Protein AF-A0A2N2T912-F1 (afdb_monomer)

Secondary structure (DSSP, 8-state):
-B-GGGPPP--TGGGS-GGG-------PPSS-------HHHHHHTTB-GGGGG-HHHHHHT-

Sequence (62 aa):
MATLESLTFDNSFARLPEAYYSRVCPTAVPDPYLVCYSPEALALLDLDASEMTRQELIETLA

Mean predicted aligned error: 3.02 Å

Structure (mmCIF, N/CA/C/O backbone):
data_AF-A0A2N2T912-F1
#
_entry.id   AF-A0A2N2T912-F1
#
loop_
_atom_site.group_PDB
_atom_site.id
_atom_site.type_symbol
_atom_site.label_atom_id
_atom_site.label_alt_id
_atom_site.label_comp_id
_atom_site.label_asym_id
_atom_site.label_entity_id
_atom_site.label_seq_id
_atom_site.pdbx_PDB_ins_code
_atom_site.Cartn_x
_atom_site.Cartn_y
_atom_site.Cartn_z
_atom_site.occupancy
_atom_site.B_iso_or_equiv
_atom_site.auth_seq_id
_atom_site.auth_comp_id
_atom_site.auth_asym_id
_atom_site.auth_atom_id
_atom_site.pdbx_PDB_model_num
ATOM 1 N N . MET A 1 1 ? 1.834 10.924 13.199 1.00 76.81 1 MET A N 1
ATOM 2 C CA . MET A 1 1 ? 0.727 10.342 12.435 1.00 76.81 1 MET A CA 1
ATOM 3 C C . MET A 1 1 ? 0.282 11.350 11.397 1.00 76.81 1 MET A C 1
ATOM 5 O O . MET A 1 1 ? -0.171 12.439 11.741 1.00 76.81 1 MET A O 1
ATOM 9 N N . ALA A 1 2 ? 0.555 11.016 10.146 1.00 87.69 2 ALA A N 1
ATOM 10 C CA . ALA A 1 2 ? 0.187 11.718 8.934 1.00 87.69 2 ALA A CA 1
ATOM 11 C C . ALA A 1 2 ? -1.324 11.607 8.663 1.00 87.69 2 ALA A C 1
ATOM 13 O O . ALA A 1 2 ? -1.961 10.635 9.073 1.00 87.69 2 ALA A O 1
ATOM 14 N N . THR A 1 3 ? -1.871 12.584 7.935 1.00 92.75 3 THR A N 1
ATOM 15 C CA . THR A 1 3 ? -3.179 12.479 7.262 1.00 92.75 3 THR A CA 1
ATOM 16 C C . THR A 1 3 ? -2.991 11.932 5.848 1.00 92.75 3 THR A C 1
ATOM 18 O O . THR A 1 3 ? -1.871 11.941 5.320 1.00 92.75 3 THR A O 1
ATOM 21 N N . LEU A 1 4 ? -4.081 11.517 5.198 1.00 92.06 4 LEU A N 1
ATOM 22 C CA . LEU A 1 4 ? -4.049 10.985 3.829 1.00 92.06 4 LEU A CA 1
ATOM 23 C C . LEU A 1 4 ? -3.382 11.939 2.830 1.00 92.06 4 LEU A C 1
ATOM 25 O O . LEU A 1 4 ? -2.573 11.518 2.006 1.00 92.06 4 LEU A O 1
ATOM 29 N N . GLU A 1 5 ? -3.662 13.235 2.939 1.00 93.56 5 GLU A N 1
ATOM 30 C CA . GLU A 1 5 ? -3.177 14.273 2.025 1.00 93.56 5 GLU A CA 1
ATOM 31 C C . GLU A 1 5 ? -1.699 14.622 2.253 1.00 93.56 5 GLU A C 1
ATOM 33 O O . GLU A 1 5 ? -1.072 15.267 1.413 1.00 93.56 5 GLU A O 1
ATOM 38 N N . SER A 1 6 ? -1.133 14.202 3.388 1.00 94.31 6 SER A N 1
ATOM 39 C CA . SER A 1 6 ? 0.270 14.443 3.743 1.00 94.31 6 SER A CA 1
ATOM 40 C C . SER A 1 6 ? 1.204 13.278 3.391 1.00 94.31 6 SER A C 1
ATOM 42 O O . SER A 1 6 ? 2.423 13.396 3.545 1.00 94.31 6 SER A O 1
ATOM 44 N N . LEU A 1 7 ? 0.657 12.160 2.894 1.00 92.44 7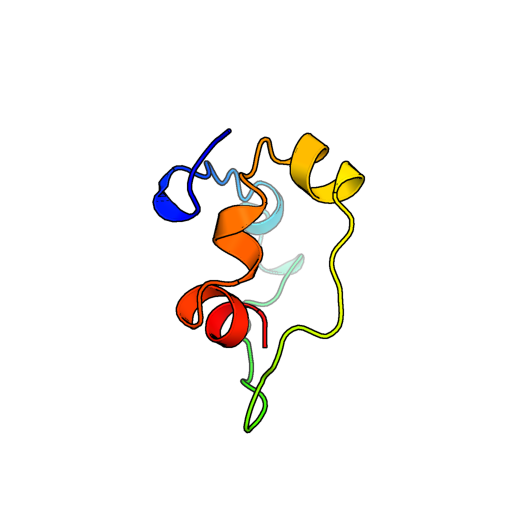 LEU A N 1
ATOM 45 C CA . LEU A 1 7 ? 1.447 11.007 2.469 1.00 92.44 7 LEU A CA 1
ATOM 46 C C . LEU A 1 7 ? 2.357 11.371 1.291 1.00 92.44 7 LEU A C 1
ATOM 48 O O . LEU A 1 7 ? 1.930 11.915 0.272 1.00 92.44 7 LEU A O 1
ATOM 52 N N . THR A 1 8 ? 3.639 11.037 1.423 1.00 94.12 8 THR A N 1
ATOM 53 C CA . THR A 1 8 ? 4.640 11.293 0.384 1.00 94.12 8 THR A CA 1
ATOM 54 C C . THR A 1 8 ? 4.837 10.042 -0.462 1.00 94.12 8 THR A C 1
ATOM 56 O O . THR A 1 8 ? 5.242 8.999 0.047 1.00 94.12 8 THR A O 1
ATOM 59 N N . PHE A 1 9 ? 4.597 10.154 -1.768 1.00 94.75 9 PHE A N 1
ATOM 60 C CA . PHE A 1 9 ? 4.767 9.053 -2.714 1.00 94.75 9 PHE A CA 1
ATOM 61 C C . PHE A 1 9 ? 6.054 9.212 -3.523 1.00 94.75 9 PHE A C 1
ATOM 63 O O . PHE A 1 9 ? 6.251 10.216 -4.207 1.00 94.75 9 PHE A O 1
ATOM 70 N N . ASP A 1 10 ? 6.893 8.176 -3.517 1.00 96.00 10 ASP A N 1
ATOM 71 C CA . ASP A 1 10 ? 8.011 8.026 -4.451 1.00 96.00 10 ASP A CA 1
ATOM 72 C C . ASP A 1 10 ? 7.785 6.801 -5.351 1.00 96.00 10 ASP A C 1
ATOM 74 O O . ASP A 1 10 ? 8.186 5.677 -5.044 1.00 96.00 10 ASP A O 1
ATOM 78 N N . ASN A 1 11 ? 7.126 7.020 -6.493 1.00 95.94 11 ASN A N 1
ATOM 79 C CA . ASN A 1 11 ? 6.767 5.971 -7.456 1.00 95.94 11 ASN A CA 1
ATOM 80 C C . ASN A 1 11 ? 7.972 5.536 -8.311 1.00 95.94 11 ASN A C 1
ATOM 82 O O . ASN A 1 11 ? 8.003 5.734 -9.529 1.00 95.94 11 ASN A O 1
ATOM 86 N N . SER A 1 12 ? 8.984 4.950 -7.673 1.00 96.81 12 SER A N 1
ATOM 87 C CA . SER A 1 12 ? 10.249 4.561 -8.309 1.00 96.81 12 SER A CA 1
ATOM 88 C C . SER A 1 12 ? 10.082 3.563 -9.456 1.00 96.81 12 SER A C 1
ATOM 90 O O . SER A 1 12 ? 10.701 3.734 -10.506 1.00 96.81 12 SER A O 1
ATOM 92 N N . PHE A 1 13 ? 9.184 2.586 -9.314 1.00 96.50 13 PHE A N 1
ATOM 93 C CA . PHE A 1 13 ? 8.901 1.594 -10.356 1.00 96.50 13 PHE A CA 1
ATOM 94 C C . PHE A 1 13 ? 8.268 2.215 -11.612 1.00 96.50 13 PHE A C 1
ATOM 96 O O . PHE A 1 13 ? 8.602 1.836 -12.731 1.00 96.50 13 PHE A O 1
ATOM 103 N N . ALA A 1 14 ? 7.420 3.237 -11.449 1.00 95.88 14 ALA A N 1
ATOM 104 C CA . ALA A 1 14 ? 6.779 3.934 -12.567 1.00 95.88 14 ALA A CA 1
ATOM 105 C C . ALA A 1 14 ? 7.761 4.778 -13.407 1.00 95.88 14 ALA A C 1
ATOM 107 O O . ALA A 1 14 ? 7.422 5.191 -14.516 1.00 95.88 14 ALA A O 1
ATOM 108 N N . ARG A 1 15 ? 8.978 5.038 -12.904 1.00 95.75 15 ARG A N 1
ATOM 109 C CA . ARG A 1 15 ? 10.047 5.721 -13.656 1.00 95.75 15 ARG A CA 1
ATOM 110 C C . ARG A 1 15 ? 10.833 4.794 -14.585 1.00 95.75 15 ARG A C 1
ATOM 112 O O . ARG A 1 15 ? 11.641 5.286 -15.371 1.00 95.75 15 ARG A O 1
ATOM 119 N N . LEU A 1 16 ? 10.634 3.478 -14.496 1.00 97.38 16 LEU A N 1
ATOM 120 C CA . LEU A 1 16 ? 11.242 2.529 -15.428 1.00 97.38 16 LEU A CA 1
ATOM 121 C C . LEU A 1 16 ? 10.702 2.738 -16.859 1.00 97.38 16 LEU A C 1
ATOM 123 O O . LEU A 1 16 ? 9.689 3.408 -17.055 1.00 97.38 16 LEU A O 1
ATOM 127 N N . PRO A 1 17 ? 11.360 2.182 -17.888 1.00 97.19 17 PRO A N 1
ATOM 128 C CA . PRO A 1 17 ? 10.804 2.183 -19.237 1.00 97.19 17 PRO A CA 1
ATOM 129 C C . PRO A 1 17 ? 9.425 1.510 -19.306 1.00 97.19 17 PRO A C 1
ATOM 131 O O . PRO A 1 17 ? 9.146 0.558 -18.579 1.00 97.19 17 PRO A O 1
ATOM 134 N N . GLU A 1 18 ? 8.582 1.939 -20.244 1.00 94.75 18 GLU A N 1
ATOM 135 C CA . GLU A 1 18 ? 7.217 1.404 -20.408 1.00 94.75 18 GLU A CA 1
ATOM 136 C C . GLU A 1 18 ? 7.182 -0.086 -20.796 1.00 94.75 18 GLU A C 1
ATOM 138 O O . GLU A 1 18 ? 6.148 -0.729 -20.704 1.00 94.75 18 GLU A O 1
ATOM 143 N N . ALA A 1 19 ? 8.322 -0.681 -21.160 1.00 97.44 19 ALA A N 1
ATOM 144 C CA . ALA A 1 19 ? 8.442 -2.128 -21.335 1.00 97.44 19 ALA A CA 1
ATOM 145 C C . ALA A 1 19 ? 8.259 -2.924 -20.023 1.00 97.44 19 ALA A C 1
ATOM 147 O O . ALA A 1 19 ? 8.027 -4.130 -20.077 1.00 97.44 19 ALA A O 1
ATOM 148 N N . TYR A 1 20 ? 8.384 -2.276 -18.858 1.00 97.56 20 TYR A N 1
ATOM 149 C CA . TYR A 1 20 ? 8.334 -2.925 -17.541 1.00 97.56 20 TYR A CA 1
ATOM 150 C C . TYR A 1 20 ? 6.985 -2.776 -16.825 1.00 97.56 20 TYR A C 1
ATOM 152 O O . TYR A 1 20 ? 6.785 -3.405 -15.786 1.00 97.56 20 TYR A O 1
ATOM 160 N N . TYR A 1 21 ? 6.061 -1.958 -17.340 1.00 97.00 21 TYR A N 1
ATOM 161 C CA . TYR A 1 21 ? 4.738 -1.775 -16.741 1.00 97.00 21 TYR A CA 1
ATOM 162 C C . TYR A 1 21 ? 3.684 -1.357 -17.766 1.00 97.00 21 TYR A C 1
ATOM 164 O O . TYR A 1 21 ? 3.982 -0.943 -18.878 1.00 97.00 21 TYR A O 1
ATOM 172 N N . SER A 1 22 ? 2.418 -1.408 -17.367 1.00 96.81 22 SER A N 1
ATOM 173 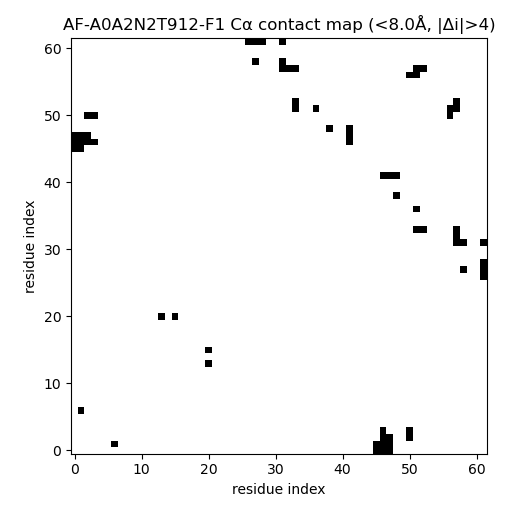C CA . SER A 1 22 ? 1.321 -0.771 -18.097 1.00 96.81 22 SER A CA 1
ATOM 174 C C . SER A 1 22 ? 0.593 0.188 -17.168 1.00 96.81 22 SER A C 1
ATOM 176 O O . SER A 1 22 ? 0.362 -0.134 -16.004 1.00 96.81 22 SER A O 1
ATOM 178 N N . ARG A 1 23 ? 0.251 1.381 -17.663 1.00 95.44 23 ARG A N 1
ATOM 179 C CA . ARG A 1 23 ? -0.589 2.317 -16.907 1.00 95.44 23 ARG A CA 1
ATOM 180 C C . ARG A 1 23 ? -2.038 1.873 -17.032 1.00 95.44 23 ARG A C 1
ATOM 182 O O . ARG A 1 23 ? -2.555 1.795 -18.142 1.00 95.44 23 ARG A O 1
ATOM 189 N N . VAL A 1 24 ? -2.675 1.595 -15.903 1.00 96.19 24 VAL A N 1
ATOM 190 C CA . VAL A 1 24 ? -4.074 1.168 -15.838 1.00 96.19 24 VAL A CA 1
ATOM 191 C C . VAL A 1 24 ? -4.743 1.932 -14.706 1.00 96.19 24 VAL A C 1
ATOM 193 O O . VAL A 1 24 ? -4.183 2.030 -13.616 1.00 96.19 24 VAL A O 1
ATOM 196 N N . CYS A 1 25 ? -5.921 2.490 -14.973 1.00 95.19 25 CYS A N 1
ATOM 197 C CA . CYS A 1 25 ? -6.741 3.094 -13.930 1.00 95.19 25 CYS A CA 1
ATOM 198 C C . CYS A 1 25 ? -7.500 1.997 -13.167 1.00 95.19 25 CYS A C 1
ATOM 200 O 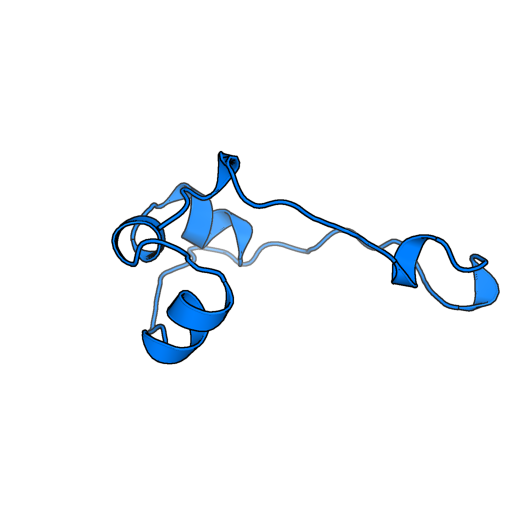O . CYS A 1 25 ? -7.979 1.053 -13.804 1.00 95.19 25 CYS A O 1
ATOM 202 N N . PRO A 1 26 ? -7.640 2.110 -11.836 1.00 95.38 26 PRO A N 1
ATOM 203 C CA . PRO A 1 26 ? -8.462 1.183 -11.068 1.00 95.38 26 PRO A CA 1
ATOM 204 C C . PRO A 1 26 ? -9.922 1.234 -11.541 1.00 95.38 26 PRO A C 1
ATOM 206 O O . PRO A 1 26 ? -10.402 2.259 -12.027 1.00 95.38 26 PRO A O 1
ATOM 209 N N . THR A 1 27 ? -10.617 0.104 -11.424 1.00 95.75 27 THR A N 1
ATOM 210 C CA . THR A 1 27 ? -12.055 -0.002 -11.700 1.00 95.75 27 THR A CA 1
ATOM 211 C C . THR A 1 27 ? -12.778 -0.132 -10.370 1.00 95.75 27 THR A C 1
ATOM 213 O O . THR A 1 27 ? -12.587 -1.139 -9.697 1.00 95.75 27 THR A O 1
ATOM 216 N N . ALA A 1 28 ? -13.585 0.867 -10.020 1.00 93.94 28 ALA A N 1
ATOM 217 C CA . ALA A 1 28 ? -14.280 0.914 -8.738 1.00 93.94 28 ALA A CA 1
ATOM 218 C C . ALA A 1 28 ? -15.335 -0.194 -8.595 1.00 93.94 28 ALA A C 1
ATOM 220 O O . ALA A 1 28 ? -16.034 -0.535 -9.561 1.00 93.94 28 ALA A O 1
ATOM 221 N N . VAL A 1 29 ? -15.498 -0.703 -7.376 1.00 94.25 29 VAL A N 1
ATOM 222 C CA . VAL A 1 29 ? -16.604 -1.593 -6.992 1.00 94.25 29 VAL A CA 1
ATOM 223 C C . VAL A 1 29 ? -17.837 -0.811 -6.507 1.00 94.25 29 VAL A C 1
ATOM 225 O O . VAL A 1 29 ? -17.718 0.298 -5.984 1.00 94.25 29 VAL A O 1
ATOM 228 N N . PRO A 1 30 ? -19.051 -1.369 -6.667 1.00 95.00 30 PRO A N 1
ATOM 229 C CA . PRO A 1 30 ? -20.262 -0.745 -6.144 1.00 95.00 30 PRO A CA 1
ATOM 230 C C .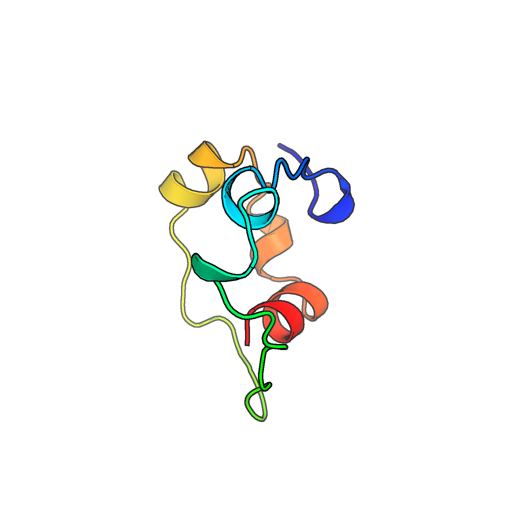 PRO A 1 30 ? -20.379 -0.906 -4.619 1.00 95.00 30 PRO A C 1
ATOM 232 O O . PRO A 1 30 ? -20.1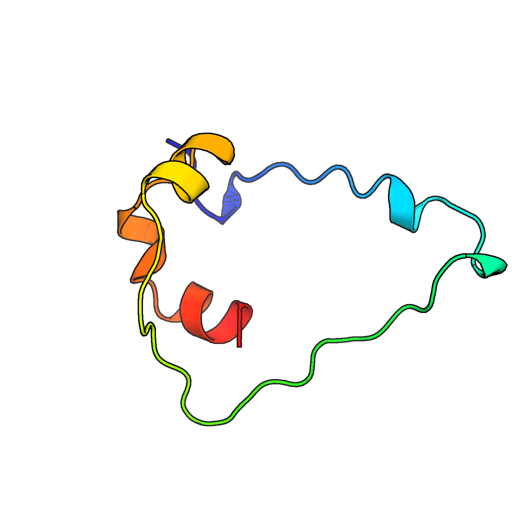36 -1.990 -4.096 1.00 95.00 30 PRO A O 1
ATOM 235 N N . ASP A 1 31 ? -20.835 0.158 -3.948 1.00 94.69 31 ASP A N 1
ATOM 236 C CA . ASP A 1 31 ? -21.164 0.212 -2.509 1.00 94.69 31 ASP A CA 1
ATOM 237 C C . ASP A 1 31 ? -20.042 -0.296 -1.571 1.00 94.69 31 ASP A C 1
ATOM 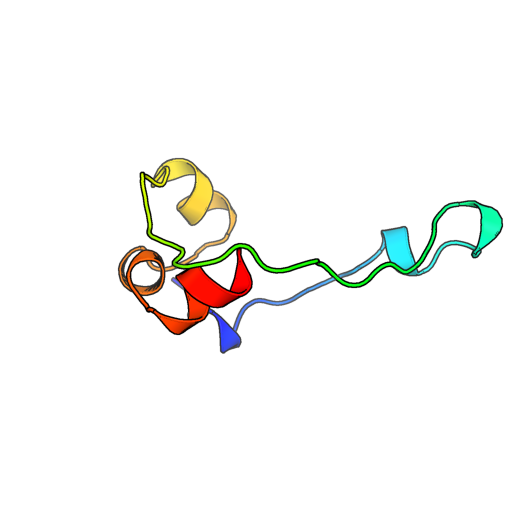239 O O . ASP A 1 31 ? -20.220 -1.278 -0.840 1.00 94.69 31 ASP A O 1
ATOM 243 N N . PRO A 1 32 ? -18.846 0.327 -1.609 1.00 96.56 32 PRO A N 1
ATOM 244 C CA . PRO A 1 32 ? -17.711 -0.132 -0.822 1.00 96.56 32 PRO A CA 1
ATOM 245 C C . PRO A 1 32 ? -17.865 0.194 0.667 1.00 96.56 32 PRO A C 1
ATOM 247 O O . PRO A 1 32 ? -18.357 1.253 1.054 1.00 96.56 32 PRO A O 1
ATOM 250 N N . TYR A 1 33 ? -17.367 -0.706 1.516 1.00 95.94 33 TYR A N 1
ATOM 251 C CA . TYR A 1 33 ? -17.313 -0.511 2.962 1.00 95.94 33 TYR A CA 1
ATOM 252 C C . TYR A 1 33 ? -16.042 -1.123 3.561 1.00 95.94 33 TYR A C 1
ATOM 254 O O . TYR A 1 33 ? -15.475 -2.087 3.043 1.00 95.94 33 TYR A O 1
ATOM 262 N N . LEU A 1 34 ? -15.598 -0.574 4.692 1.00 96.50 34 LEU A N 1
ATOM 263 C CA . LEU A 1 34 ? -14.437 -1.079 5.417 1.00 96.50 34 LEU A CA 1
ATOM 264 C C . LEU A 1 34 ? -14.793 -2.356 6.190 1.00 96.50 34 LEU A C 1
ATOM 266 O O . LEU A 1 34 ? -15.588 -2.320 7.127 1.00 96.50 34 LEU A O 1
ATOM 270 N N . VAL A 1 35 ? -14.160 -3.476 5.836 1.00 96.56 35 VAL A N 1
ATOM 271 C CA . VAL A 1 35 ? -14.301 -4.743 6.577 1.00 96.56 35 VAL A CA 1
ATOM 272 C C . VAL A 1 35 ? -13.380 -4.764 7.799 1.00 96.56 35 VAL A C 1
ATOM 274 O O . VAL A 1 35 ? -13.825 -5.040 8.912 1.00 96.56 35 VAL A O 1
ATOM 277 N N . CYS A 1 36 ? -12.090 -4.483 7.601 1.00 96.31 36 CYS A N 1
ATOM 278 C CA . CYS A 1 36 ? -11.084 -4.392 8.658 1.00 96.31 36 CYS A CA 1
ATOM 279 C C . CYS A 1 36 ? -9.818 -3.671 8.163 1.00 96.31 36 CYS A C 1
ATOM 281 O O . CYS A 1 36 ? -9.616 -3.503 6.962 1.00 96.31 36 CYS A O 1
ATOM 283 N N . TYR A 1 37 ? -8.951 -3.275 9.096 1.00 96.12 37 TYR A N 1
ATOM 284 C CA . TYR A 1 37 ? -7.588 -2.804 8.833 1.00 96.12 37 TYR A CA 1
ATOM 285 C C . TYR A 1 37 ? -6.638 -3.321 9.924 1.00 96.12 37 TYR A C 1
ATOM 287 O O . TYR A 1 37 ? -7.086 -3.689 11.011 1.00 96.12 37 TYR A O 1
ATOM 295 N N . SER A 1 38 ? -5.331 -3.353 9.645 1.00 96.69 38 SER A N 1
ATOM 296 C CA . SER A 1 38 ? -4.296 -3.693 10.636 1.00 96.69 38 SER A CA 1
ATOM 297 C C . SER A 1 38 ? -3.657 -2.415 11.188 1.00 96.69 38 SER A C 1
ATOM 299 O O . SER A 1 38 ? -3.074 -1.658 10.408 1.00 96.69 38 SER A O 1
ATOM 301 N N . PRO A 1 39 ? -3.713 -2.168 12.510 1.00 94.56 39 PRO A N 1
ATOM 302 C CA . PRO A 1 39 ? -3.019 -1.040 13.134 1.00 94.56 39 PRO A CA 1
ATOM 303 C C . PRO A 1 39 ? -1.501 -1.072 12.914 1.00 94.56 39 PRO A C 1
ATOM 305 O O . PRO A 1 39 ? -0.876 -0.031 12.726 1.00 94.56 39 PRO A O 1
ATOM 308 N N . GLU A 1 40 ? -0.902 -2.263 12.889 1.00 96.81 40 GLU A N 1
ATOM 309 C CA . GLU A 1 40 ? 0.531 -2.444 12.654 1.00 96.81 40 GLU A CA 1
ATOM 310 C C . GLU A 1 40 ? 0.920 -2.021 11.235 1.00 96.81 40 GLU A C 1
ATOM 312 O O . GLU A 1 40 ? 1.956 -1.387 11.047 1.00 96.81 40 GLU A O 1
ATOM 317 N N . ALA A 1 41 ? 0.079 -2.318 10.240 1.00 95.88 41 ALA A N 1
ATOM 318 C CA . ALA A 1 41 ? 0.298 -1.872 8.868 1.00 95.88 41 ALA A CA 1
ATOM 319 C C . ALA A 1 41 ? 0.209 -0.342 8.737 1.00 95.88 41 ALA A C 1
ATOM 321 O O . ALA A 1 41 ? 1.008 0.252 8.016 1.00 95.88 41 ALA A O 1
ATOM 322 N N . LEU A 1 42 ? -0.703 0.310 9.467 1.00 95.06 42 LEU A N 1
ATOM 323 C CA . LEU A 1 42 ? -0.793 1.776 9.486 1.00 95.06 42 LEU A CA 1
ATOM 324 C C . LEU A 1 42 ? 0.443 2.424 10.107 1.00 95.06 42 LEU A C 1
ATOM 326 O O . LEU A 1 42 ? 0.909 3.449 9.614 1.00 95.06 42 LEU A O 1
ATOM 330 N N . ALA A 1 43 ? 1.020 1.800 11.137 1.00 94.88 43 ALA A N 1
ATOM 331 C CA . ALA A 1 43 ? 2.250 2.282 11.755 1.00 94.88 43 ALA A CA 1
ATOM 332 C C . ALA A 1 43 ? 3.437 2.291 10.774 1.00 94.88 43 ALA A C 1
ATOM 334 O O . ALA A 1 43 ? 4.278 3.185 10.854 1.00 94.88 43 ALA A O 1
ATOM 335 N N . LEU A 1 44 ? 3.488 1.358 9.810 1.00 96.12 44 LEU A N 1
ATOM 336 C CA . LEU A 1 44 ? 4.509 1.362 8.748 1.00 96.12 44 LEU A CA 1
ATOM 337 C C . LEU A 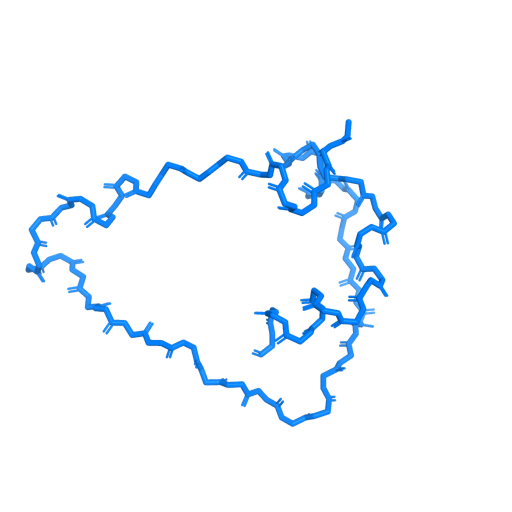1 44 ? 4.398 2.582 7.824 1.00 96.12 44 LEU A C 1
ATOM 339 O O . LEU A 1 44 ? 5.391 2.986 7.223 1.00 96.12 44 LEU A O 1
ATOM 343 N N . LEU A 1 45 ? 3.198 3.150 7.711 1.00 94.19 45 LEU A N 1
ATOM 344 C CA . LEU A 1 45 ? 2.895 4.326 6.899 1.00 94.19 45 LEU A CA 1
ATOM 345 C C . LEU A 1 45 ? 2.878 5.625 7.724 1.00 94.19 45 LEU A C 1
ATOM 347 O O . LEU A 1 45 ? 2.616 6.685 7.164 1.00 94.19 45 LEU A O 1
ATOM 351 N N . ASP A 1 46 ? 3.115 5.544 9.041 1.00 95.25 46 ASP A N 1
ATOM 352 C CA . ASP A 1 46 ? 2.817 6.602 10.021 1.00 95.25 46 ASP A CA 1
ATOM 353 C C . ASP A 1 46 ? 1.400 7.190 9.844 1.00 95.25 46 ASP A C 1
ATOM 355 O O . ASP A 1 46 ? 1.187 8.376 10.066 1.00 95.25 46 ASP A O 1
ATOM 359 N N . LEU A 1 47 ? 0.415 6.391 9.423 1.00 94.38 47 LEU A N 1
ATOM 360 C CA . LEU A 1 47 ? -0.933 6.873 9.102 1.00 94.38 47 LEU A CA 1
ATOM 361 C C . LEU A 1 47 ? -1.850 6.825 10.330 1.00 94.38 47 LEU A C 1
ATOM 363 O O . LEU A 1 47 ? -1.926 5.795 11.003 1.00 94.38 47 LEU A O 1
ATOM 367 N N . ASP A 1 48 ? -2.564 7.918 10.616 1.00 93.44 48 ASP A N 1
ATOM 368 C CA . ASP A 1 48 ? -3.552 7.960 11.702 1.00 93.44 48 ASP A CA 1
ATOM 369 C C . ASP A 1 48 ? -4.708 6.976 11.440 1.00 93.44 48 ASP A C 1
ATOM 371 O O . ASP A 1 48 ? -5.294 6.939 10.360 1.00 93.44 48 ASP A O 1
ATOM 375 N N . ALA A 1 49 ? -5.060 6.166 12.441 1.00 93.44 49 ALA A N 1
ATOM 376 C CA . ALA A 1 49 ? -6.118 5.166 12.317 1.00 93.44 49 ALA A CA 1
ATOM 377 C C . ALA A 1 49 ? -7.514 5.769 12.100 1.00 93.44 49 ALA A C 1
ATOM 379 O O . ALA A 1 49 ? -8.385 5.107 11.532 1.00 93.44 49 ALA A O 1
ATOM 380 N N . S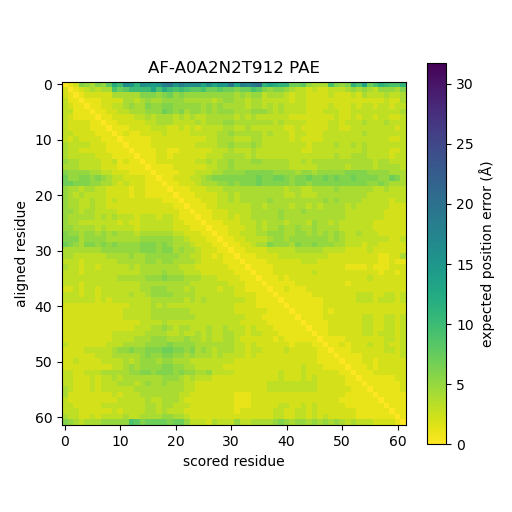ER A 1 50 ? -7.739 7.016 12.519 1.00 93.38 50 SER A N 1
ATOM 381 C CA . SER A 1 50 ? -8.998 7.726 12.273 1.00 93.38 50 SER A CA 1
ATOM 382 C C . SER A 1 50 ? -9.264 7.944 10.779 1.00 93.38 50 SER A C 1
ATOM 384 O O . SER A 1 50 ? -10.423 7.897 10.354 1.00 93.38 50 SER A O 1
ATOM 386 N N . GLU A 1 51 ? -8.209 8.049 9.964 1.00 94.81 51 GLU A N 1
ATOM 387 C CA . GLU A 1 51 ? -8.302 8.194 8.507 1.00 94.81 51 GLU A CA 1
ATOM 388 C C . GLU A 1 51 ? -8.966 6.977 7.851 1.00 94.81 51 GLU A C 1
ATOM 390 O O . GLU A 1 51 ? -9.676 7.131 6.858 1.00 94.81 51 GLU A O 1
ATOM 395 N N . MET A 1 52 ? -8.831 5.778 8.440 1.00 94.94 52 MET A N 1
ATOM 396 C CA . MET A 1 52 ? -9.393 4.540 7.880 1.00 94.94 52 MET A CA 1
ATOM 397 C C . MET A 1 52 ? 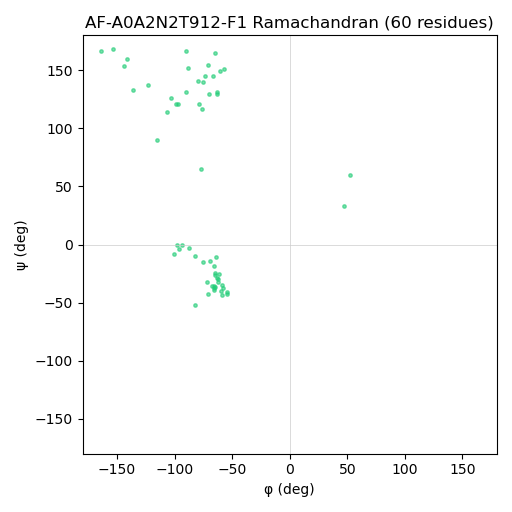-10.915 4.550 7.753 1.00 94.94 52 MET A C 1
ATOM 399 O O . MET A 1 52 ? -11.472 3.836 6.924 1.00 94.94 52 MET A O 1
ATOM 403 N N . THR A 1 53 ? -11.588 5.350 8.577 1.00 94.19 53 THR A N 1
ATOM 404 C CA . THR A 1 53 ? -13.054 5.423 8.620 1.00 94.19 53 THR A CA 1
ATOM 405 C C . THR A 1 53 ? -13.635 6.527 7.740 1.00 94.19 53 THR A C 1
ATOM 407 O O . THR A 1 53 ? -14.855 6.683 7.677 1.00 94.19 53 THR A O 1
ATOM 410 N N . ARG A 1 54 ? -12.788 7.297 7.042 1.00 95.44 54 ARG A N 1
ATOM 411 C CA . ARG A 1 54 ? -13.242 8.324 6.102 1.00 95.44 54 ARG A CA 1
ATOM 412 C C . ARG A 1 54 ? -13.858 7.670 4.872 1.00 95.44 54 ARG A C 1
ATOM 414 O O . ARG A 1 54 ? -13.223 6.850 4.215 1.00 95.44 54 ARG A O 1
ATOM 421 N N . GLN A 1 55 ? -15.060 8.114 4.513 1.00 93.50 55 GLN A N 1
ATOM 422 C CA . GLN A 1 55 ? -15.770 7.632 3.327 1.00 93.50 55 GLN A CA 1
ATOM 423 C C . GLN A 1 55 ? -14.930 7.769 2.047 1.00 93.50 55 GLN A C 1
ATOM 425 O O . GLN A 1 55 ? -14.840 6.835 1.262 1.00 93.50 55 GLN A O 1
ATOM 430 N N . GLU A 1 56 ? -14.243 8.900 1.886 1.00 93.38 56 GLU A N 1
ATOM 431 C CA . GLU A 1 56 ? -13.363 9.170 0.743 1.00 93.38 56 GLU A CA 1
ATOM 432 C C . GLU A 1 56 ? -12.241 8.129 0.591 1.00 93.38 56 GLU A C 1
ATOM 434 O O . GLU A 1 56 ? -11.907 7.728 -0.523 1.00 93.38 56 GLU A O 1
ATOM 439 N N . LEU A 1 57 ? -11.676 7.645 1.701 1.00 94.94 57 LEU A N 1
ATOM 440 C CA . LEU A 1 57 ? -10.645 6.612 1.655 1.00 94.94 57 LEU A CA 1
ATOM 441 C C . LEU A 1 57 ? -11.225 5.257 1.253 1.00 94.94 57 LEU A C 1
ATOM 443 O O . LEU A 1 57 ? -10.623 4.549 0.450 1.00 94.94 57 LEU A O 1
ATOM 447 N N . ILE A 1 58 ? -12.389 4.909 1.805 1.00 96.06 58 ILE A N 1
ATOM 448 C CA . ILE A 1 58 ? -13.100 3.672 1.470 1.00 96.06 58 ILE A CA 1
ATOM 449 C C . ILE A 1 58 ? -13.416 3.646 -0.028 1.00 96.06 58 ILE A C 1
ATOM 451 O O . ILE A 1 58 ? -13.176 2.635 -0.676 1.00 96.06 58 ILE A O 1
ATOM 455 N N . GLU A 1 59 ? -13.878 4.763 -0.588 1.00 95.06 59 GLU A N 1
ATOM 456 C CA . GLU A 1 59 ? -14.142 4.905 -2.024 1.00 95.06 59 GLU A CA 1
ATOM 457 C C . GLU A 1 59 ? -12.861 4.860 -2.870 1.00 95.06 59 GLU A C 1
ATOM 459 O O . GLU A 1 59 ? -12.867 4.297 -3.959 1.00 95.06 59 GLU A O 1
ATOM 464 N N . THR A 1 60 ? -11.751 5.414 -2.374 1.00 93.62 60 THR A N 1
ATOM 465 C CA . THR A 1 60 ? -10.465 5.440 -3.096 1.00 93.62 60 THR A CA 1
ATOM 466 C C . THR A 1 60 ? -9.792 4.066 -3.173 1.00 93.62 60 THR A C 1
ATOM 468 O O . THR A 1 60 ? -9.078 3.783 -4.136 1.00 93.62 60 THR A O 1
ATOM 471 N N . LEU A 1 61 ? -9.968 3.220 -2.154 1.00 93.44 61 LEU A N 1
ATOM 472 C CA . LEU A 1 61 ? -9.340 1.894 -2.071 1.00 93.44 61 LEU A CA 1
ATOM 473 C C . LEU A 1 61 ? -10.149 0.774 -2.737 1.00 93.44 61 LEU A C 1
ATOM 475 O O . LEU A 1 61 ? -9.690 -0.372 -2.738 1.00 93.44 61 LEU A O 1
ATOM 479 N N . ALA A 1 62 ? -11.333 1.085 -3.257 1.00 92.38 62 ALA A N 1
ATOM 480 C CA . ALA A 1 62 ? -12.290 0.108 -3.751 1.00 92.38 62 ALA A CA 1
ATOM 481 C C . ALA A 1 62 ? -12.485 0.155 -5.274 1.00 92.38 62 ALA A C 1
ATOM 483 O O . ALA A 1 62 ? -12.022 1.105 -5.942 1.00 92.38 62 ALA A O 1
#

Radius of gyration: 14.35 Å; Cα contacts (8 Å, |Δi|>4): 34; chains: 1; bounding box: 32×19×34 Å

Solvent-accessible surface area (backbone atoms only — not comparable to full-atom values): 4282 Å² total; per-residue (Å²): 111,42,56,84,90,68,64,84,83,79,67,66,76,76,70,50,65,70,92,79,58,78,96,75,80,87,77,69,60,84,88,65,74,83,86,80,84,58,72,70,62,29,57,78,66,39,40,41,74,74,58,70,75,36,66,71,51,35,58,70,78,58

Foldseek 3Di:
DDEPVRQDDDPPQVPDPCVRDDDDDDDWDPPFDDPDDDPVVCVVRVYDPVNSHDPVVRRVVD

pLDDT: mean 94.73, std 2.82, range [76.81, 97.56]